Protein AF-A0A847VKP9-F1 (afdb_monomer)

Foldseek 3Di:
DDDD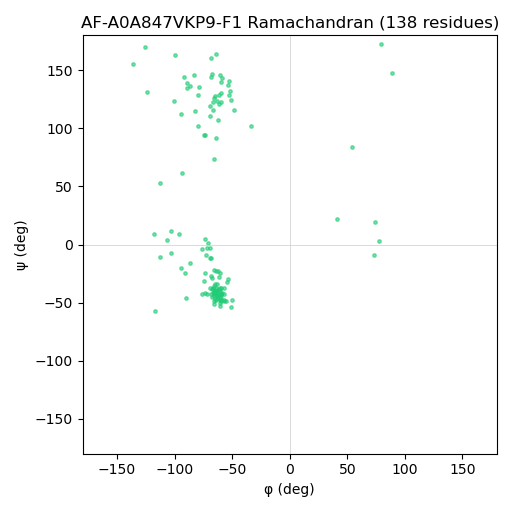DPPPDPDPPPPDDFDDADDDDDPPDDPQLRVLLNVVSVPDDPPLHGPVLNVLSSQLSVLVSLLVVLVVVCVVQPQWDADPVPRDIDGDPSVVSNVVSVVSNVVSCVVSQVDPVSVVVPPPDDPPDDPPPPPPPPPD

Mean predicted aligned error: 13.53 Å

Radius of gyration: 23.36 Å; Cα contacts (8 Å, |Δi|>4): 107; chains: 1; bounding box: 54×38×82 Å

pLDDT: mean 76.23, std 21.64, range [35.78, 98.5]

Secondary structure (DSSP, 8-state):
-PPP-TT-PPP-TTSPPPPSB--PPPTTS-HHHHHHHHHHHHHSPTTSSBGGGHHHHHHHHHHHHHHHHHHHHHHHH-SEEE-TTT--EEE-THHHHHHHHHHHHHHHHHHTT-SHHHHTT------------TTTTS--

Solvent-accessible surface area (backbone atoms only — not comparable to full-atom values): 8672 Å² total; per-residue (Å²): 140,82,87,72,80,89,73,84,66,80,79,71,84,81,63,82,75,73,74,58,73,55,80,82,70,67,84,89,52,51,72,71,35,43,50,45,42,53,51,53,57,72,71,46,61,89,85,60,56,30,48,82,45,48,68,44,51,51,54,25,26,52,21,49,46,53,22,51,56,25,48,55,48,35,71,74,57,38,73,57,36,63,38,91,88,78,61,48,83,35,73,32,72,42,55,59,49,31,57,51,21,51,53,48,31,54,50,32,38,50,73,66,36,76,38,78,78,42,42,76,75,60,71,73,77,77,84,73,75,77,88,73,68,93,67,80,83,75,86,124

Nearest PDB structures (foldseek):
  7nna-assembly1_A  TM=3.598E-01  e=7.320E+00  Klebsiella pneumoniae

Structure (mmCIF, N/CA/C/O backbone):
data_AF-A0A847VKP9-F1
#
_entry.id   AF-A0A847VKP9-F1
#
loop_
_atom_site.group_PDB
_atom_site.id
_atom_site.type_symbol
_atom_site.label_atom_id
_atom_site.label_alt_id
_atom_site.label_comp_id
_atom_site.label_asym_id
_atom_site.label_entity_id
_atom_site.label_seq_id
_atom_site.pdbx_PDB_ins_code
_atom_site.Cartn_x
_atom_site.Cartn_y
_atom_site.Cartn_z
_atom_site.occupancy
_atom_site.B_iso_or_equiv
_atom_site.auth_seq_id
_atom_site.auth_comp_id
_atom_site.auth_asym_id
_atom_site.auth_atom_id
_atom_site.pdbx_PDB_model_num
ATOM 1 N N . MET A 1 1 ? 2.229 20.593 -34.804 1.00 39.97 1 MET A N 1
ATOM 2 C CA . MET A 1 1 ? 3.095 21.629 -34.197 1.00 39.97 1 MET A CA 1
ATOM 3 C C . MET A 1 1 ? 3.215 21.340 -32.700 1.00 39.97 1 MET A C 1
ATOM 5 O O . MET A 1 1 ? 2.309 21.693 -31.959 1.00 39.97 1 MET A O 1
ATOM 9 N N . LEU A 1 2 ? 4.256 20.621 -32.256 1.00 41.62 2 LEU A N 1
ATOM 10 C CA . LEU A 1 2 ? 4.492 20.336 -30.830 1.00 41.62 2 LEU A CA 1
ATOM 11 C C . LEU A 1 2 ? 5.564 21.285 -30.284 1.00 41.62 2 LEU A C 1
ATOM 13 O O . LEU A 1 2 ? 6.664 21.364 -30.826 1.00 41.62 2 LEU A O 1
ATOM 17 N N . ARG A 1 3 ? 5.213 22.023 -29.226 1.00 43.41 3 ARG A N 1
ATOM 18 C CA . ARG A 1 3 ? 6.102 22.943 -28.507 1.00 43.41 3 ARG A CA 1
ATOM 19 C C . ARG A 1 3 ? 7.231 22.165 -27.830 1.00 43.41 3 ARG A C 1
ATOM 21 O O . ARG A 1 3 ? 6.984 21.204 -27.107 1.00 43.41 3 ARG A O 1
ATOM 28 N N . GLY A 1 4 ? 8.453 22.613 -28.101 1.00 39.31 4 GLY A N 1
ATOM 29 C CA . GLY A 1 4 ? 9.696 22.024 -27.630 1.00 39.31 4 GLY A CA 1
ATOM 30 C C . GLY A 1 4 ? 9.939 22.149 -26.126 1.00 39.31 4 GLY A C 1
ATOM 31 O O . GLY A 1 4 ? 9.371 22.992 -25.434 1.00 39.31 4 GLY A O 1
ATOM 32 N N . ASN A 1 5 ? 10.836 21.269 -25.684 1.00 46.03 5 ASN A N 1
ATOM 33 C CA . ASN A 1 5 ? 11.480 21.152 -24.379 1.00 46.03 5 ASN A CA 1
ATOM 34 C C . ASN A 1 5 ? 11.740 22.514 -23.685 1.00 46.03 5 ASN A C 1
ATOM 36 O O . ASN A 1 5 ? 12.724 23.185 -24.011 1.00 46.03 5 ASN A O 1
ATOM 40 N N . PRO A 1 6 ? 10.916 22.911 -22.694 1.00 52.47 6 PRO A N 1
ATOM 41 C CA . PRO A 1 6 ? 11.064 24.187 -21.988 1.00 52.47 6 PRO A CA 1
ATOM 42 C C . PRO A 1 6 ? 12.310 24.269 -21.090 1.00 52.47 6 PRO A C 1
ATOM 44 O O . PRO A 1 6 ? 12.637 25.345 -20.600 1.00 52.47 6 PRO A O 1
ATOM 47 N N . GLY A 1 7 ? 12.997 23.148 -20.834 1.00 60.50 7 GLY A N 1
ATOM 48 C CA . GLY A 1 7 ? 14.009 23.062 -19.782 1.00 60.50 7 GLY A CA 1
ATOM 49 C C . GLY A 1 7 ? 15.457 23.310 -20.205 1.00 60.50 7 GLY A C 1
ATOM 50 O O . GLY A 1 7 ? 16.268 23.570 -19.323 1.00 60.50 7 GLY A O 1
ATOM 51 N N . LYS A 1 8 ? 15.811 23.195 -21.499 1.00 51.97 8 LYS A N 1
ATOM 52 C CA . LYS A 1 8 ? 17.195 23.306 -22.037 1.00 51.97 8 LYS A CA 1
ATOM 53 C C . LYS A 1 8 ? 18.307 22.630 -21.195 1.00 51.97 8 LYS A C 1
ATOM 55 O O . LYS A 1 8 ? 19.476 22.980 -21.329 1.00 51.97 8 LYS A O 1
ATOM 60 N N . ARG A 1 9 ? 17.989 21.654 -20.339 1.00 54.72 9 ARG A N 1
ATOM 61 C CA . ARG A 1 9 ? 19.000 20.861 -19.632 1.00 54.72 9 ARG A CA 1
ATOM 62 C C . ARG A 1 9 ? 19.520 19.798 -20.601 1.00 54.72 9 ARG A C 1
ATOM 64 O O . ARG A 1 9 ? 18.685 19.118 -21.205 1.00 54.72 9 ARG A O 1
ATOM 71 N N . PRO A 1 10 ? 20.846 19.664 -20.780 1.00 50.47 10 PRO A N 1
ATOM 72 C CA . PRO A 1 10 ? 21.417 18.559 -21.537 1.00 50.47 10 PRO A CA 1
ATOM 73 C C . PRO A 1 10 ? 20.884 17.238 -20.978 1.00 50.47 10 PRO A C 1
ATOM 75 O O . PRO A 1 10 ? 20.916 17.026 -19.765 1.00 50.47 10 PRO A O 1
ATOM 78 N N . ILE A 1 11 ? 20.352 16.379 -21.848 1.00 54.00 11 ILE A N 1
ATOM 79 C CA . ILE A 1 11 ? 19.989 15.011 -21.470 1.00 54.00 11 ILE A CA 1
ATOM 80 C C . ILE A 1 11 ? 21.299 14.292 -21.146 1.00 54.00 11 ILE A C 1
ATOM 82 O O . ILE A 1 11 ? 22.220 14.275 -21.964 1.00 54.00 11 ILE A O 1
ATOM 86 N N . ASN A 1 12 ? 21.412 13.763 -19.928 1.00 46.56 12 ASN A N 1
ATOM 87 C CA . ASN A 1 12 ? 22.602 13.049 -19.495 1.00 46.56 12 ASN A CA 1
ATOM 88 C C . ASN A 1 12 ? 22.638 11.661 -20.151 1.00 46.56 12 ASN A C 1
ATOM 90 O O . ASN A 1 12 ? 2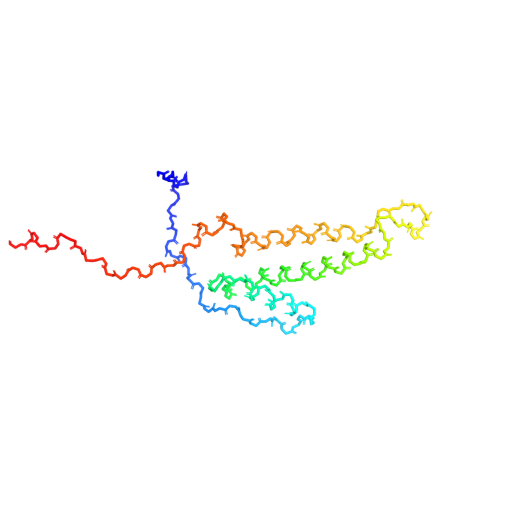2.061 10.706 -19.645 1.00 46.56 12 ASN A O 1
ATOM 94 N N . ASN A 1 13 ? 23.333 11.551 -21.282 1.00 48.84 13 ASN A N 1
ATOM 95 C CA . ASN A 1 13 ? 23.494 10.290 -22.013 1.00 48.84 13 ASN A CA 1
ATOM 96 C C . ASN A 1 13 ? 24.436 9.288 -21.314 1.00 48.84 13 ASN A C 1
ATOM 98 O O . ASN A 1 13 ? 24.615 8.181 -21.817 1.00 48.84 13 ASN A O 1
ATOM 102 N N . ALA A 1 14 ? 25.047 9.666 -20.184 1.00 44.19 14 ALA A N 1
ATOM 103 C CA . ALA A 1 14 ? 25.938 8.815 -19.397 1.00 44.19 14 ALA A CA 1
ATOM 104 C C . ALA A 1 14 ? 25.229 8.112 -18.225 1.00 44.19 14 ALA A C 1
ATOM 106 O O . ALA A 1 14 ? 25.897 7.516 -17.380 1.00 44.19 14 ALA A O 1
ATOM 107 N N . GLU A 1 15 ? 23.896 8.182 -18.135 1.00 46.44 15 GLU A N 1
ATOM 108 C CA . GLU A 1 15 ? 23.178 7.414 -17.119 1.00 46.44 15 GLU A CA 1
ATO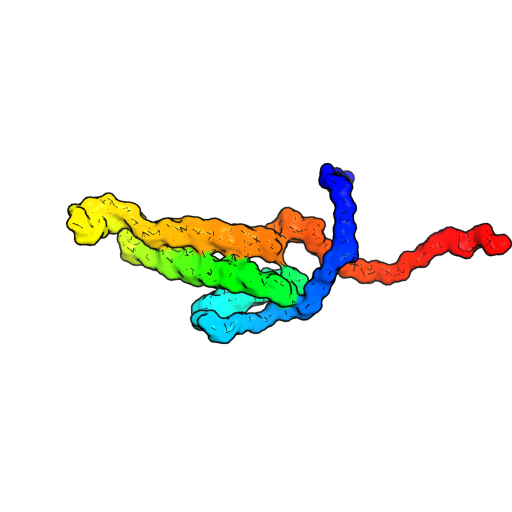M 109 C C . GLU A 1 15 ? 23.315 5.904 -17.391 1.00 46.44 15 GLU A C 1
ATOM 111 O O . GLU A 1 15 ? 23.028 5.447 -18.505 1.00 46.44 15 GLU A O 1
ATOM 116 N N . PRO A 1 16 ? 23.770 5.110 -16.401 1.00 48.03 16 PRO A N 1
ATOM 117 C CA . PRO A 1 16 ? 23.885 3.669 -16.553 1.00 48.03 16 PRO A CA 1
ATOM 118 C C . PRO A 1 16 ? 22.500 3.074 -16.812 1.00 48.03 16 PRO A C 1
ATOM 120 O O . PRO A 1 16 ? 21.582 3.222 -16.005 1.00 48.03 16 PRO A O 1
ATOM 123 N N . LYS A 1 17 ? 22.351 2.399 -17.956 1.00 53.81 17 LYS A N 1
ATOM 124 C CA . LYS A 1 17 ? 21.116 1.705 -18.329 1.00 53.81 17 LYS A CA 1
ATOM 125 C C . LYS A 1 17 ? 20.937 0.503 -17.397 1.00 53.81 17 LYS A C 1
ATOM 127 O O . LYS A 1 17 ? 21.799 -0.372 -17.404 1.00 53.81 17 LYS A O 1
ATOM 132 N N . PRO A 1 18 ? 19.855 0.427 -16.606 1.00 55.41 18 PRO A N 1
ATOM 133 C CA . PRO A 1 18 ? 19.638 -0.716 -15.731 1.00 55.41 18 PRO A CA 1
ATOM 134 C C . PRO A 1 18 ? 19.468 -2.000 -16.556 1.00 55.41 18 PRO A C 1
ATOM 136 O O . PRO A 1 18 ? 18.587 -2.078 -17.416 1.00 55.41 18 PRO A O 1
ATOM 139 N N . GLU A 1 19 ? 20.296 -3.009 -16.292 1.00 49.78 19 GLU A N 1
ATOM 140 C CA . GLU A 1 19 ? 20.197 -4.322 -16.934 1.00 49.78 19 GLU A CA 1
ATOM 141 C C . GLU A 1 19 ? 19.219 -5.242 -16.182 1.00 49.78 19 GLU A C 1
ATOM 143 O O . GLU A 1 19 ? 19.245 -5.345 -14.951 1.00 49.78 19 GLU A O 1
ATOM 148 N N . GLY A 1 20 ? 18.378 -5.951 -16.939 1.00 57.56 20 GLY A N 1
ATOM 149 C CA . GLY A 1 20 ? 17.458 -6.975 -16.439 1.00 57.56 20 GLY A CA 1
ATOM 150 C C . GLY A 1 20 ? 16.083 -6.460 -16.002 1.00 57.56 20 GLY A C 1
ATOM 151 O O . GLY A 1 20 ? 15.932 -5.347 -15.487 1.00 57.56 20 GLY A O 1
ATOM 152 N N . ASP A 1 21 ? 15.076 -7.307 -16.199 1.00 63.97 21 ASP A N 1
ATOM 153 C CA . ASP A 1 21 ? 13.710 -7.055 -15.747 1.00 63.97 21 ASP A CA 1
ATOM 154 C C . ASP A 1 21 ? 13.553 -7.450 -14.274 1.00 63.97 21 ASP A C 1
ATOM 156 O O . ASP A 1 21 ? 14.204 -8.372 -13.769 1.00 63.97 21 ASP A O 1
ATOM 160 N N . LEU A 1 22 ? 12.714 -6.705 -13.557 1.00 70.00 22 LEU A N 1
ATOM 161 C CA . LEU A 1 22 ? 12.343 -7.034 -12.188 1.00 70.00 22 LEU A CA 1
ATOM 162 C C . LEU A 1 22 ? 11.225 -8.078 -12.223 1.00 70.00 22 LEU A C 1
ATOM 164 O O . LEU A 1 22 ? 10.137 -7.779 -12.703 1.00 70.00 22 LEU A O 1
ATOM 168 N N . LEU A 1 23 ? 11.492 -9.287 -11.729 1.00 71.44 23 LEU A N 1
ATOM 169 C CA . LEU A 1 23 ? 10.539 -10.398 -11.817 1.00 71.44 23 LEU A CA 1
ATOM 170 C C . LEU A 1 23 ? 10.097 -10.869 -10.426 1.00 71.44 23 LEU A C 1
ATOM 172 O O . LEU A 1 23 ? 8.915 -10.782 -10.093 1.00 71.44 23 LEU A O 1
ATOM 176 N N . ASP A 1 24 ? 11.041 -11.267 -9.573 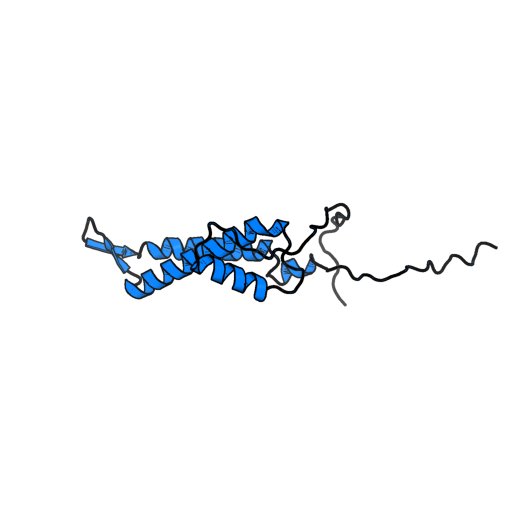1.00 83.38 24 ASP A N 1
ATOM 177 C CA . ASP A 1 24 ? 10.696 -11.948 -8.322 1.00 83.38 24 ASP A CA 1
ATOM 178 C C . ASP A 1 24 ? 10.453 -11.000 -7.141 1.00 83.38 24 ASP A C 1
ATOM 180 O O . ASP A 1 24 ? 11.233 -10.079 -6.860 1.00 83.38 24 ASP A O 1
ATOM 184 N N . ALA A 1 25 ? 9.372 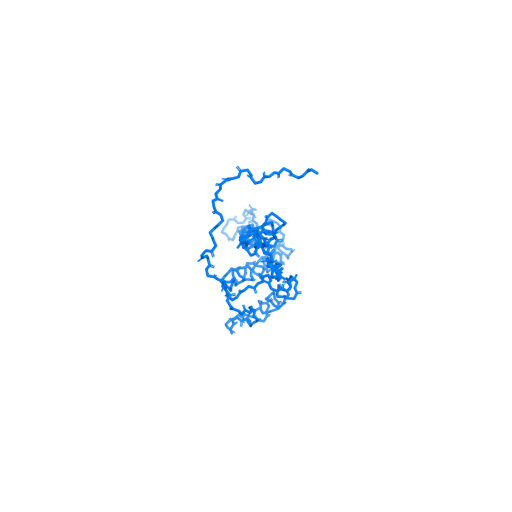-11.275 -6.409 1.00 90.06 25 ALA A N 1
ATOM 185 C CA . ALA A 1 25 ? 9.077 -10.623 -5.142 1.00 90.06 25 ALA A CA 1
ATOM 186 C C . ALA A 1 25 ? 10.101 -11.033 -4.062 1.00 90.06 25 ALA A C 1
ATOM 188 O O . ALA A 1 25 ? 10.558 -12.177 -4.044 1.00 90.06 25 ALA A O 1
ATOM 189 N N . PRO A 1 26 ? 10.447 -10.140 -3.116 1.00 92.00 26 PRO A N 1
ATOM 190 C CA . PRO A 1 26 ? 11.234 -10.514 -1.943 1.00 92.00 26 PRO A CA 1
ATOM 191 C C . PRO A 1 26 ? 10.625 -11.691 -1.161 1.00 92.00 26 PRO A C 1
ATOM 193 O O . PRO A 1 26 ? 9.426 -11.703 -0.883 1.00 92.00 26 PRO A O 1
ATOM 196 N N . GLU A 1 27 ? 11.462 -12.636 -0.722 1.00 91.00 27 GLU A N 1
ATOM 197 C CA . GLU A 1 27 ? 11.019 -13.846 -0.003 1.00 91.00 27 GLU A CA 1
ATOM 198 C C . GLU A 1 27 ? 10.220 -13.542 1.270 1.00 91.00 27 GLU A C 1
ATOM 200 O O . GLU A 1 27 ? 9.231 -14.220 1.558 1.00 91.00 27 GLU A O 1
ATOM 205 N N . TRP A 1 28 ? 10.622 -12.490 1.989 1.00 92.69 28 TRP A N 1
ATOM 206 C CA . TRP A 1 28 ? 10.037 -12.056 3.259 1.00 92.69 28 TRP A CA 1
ATOM 207 C C . TRP A 1 28 ? 8.651 -11.410 3.134 1.00 92.69 28 TRP A C 1
ATOM 209 O O . TRP A 1 28 ? 8.021 -11.144 4.156 1.00 92.69 28 TRP A O 1
ATOM 219 N N . MET A 1 29 ? 8.173 -11.125 1.918 1.00 95.94 29 MET A N 1
ATOM 220 C CA . MET A 1 29 ? 6.831 -10.576 1.726 1.00 95.94 29 MET A CA 1
ATOM 221 C C . MET A 1 29 ? 5.753 -11.604 2.078 1.00 95.94 29 MET A C 1
ATOM 223 O O . MET A 1 29 ? 5.892 -12.797 1.786 1.00 95.94 29 MET A O 1
ATOM 227 N N . SER A 1 30 ? 4.652 -11.122 2.658 1.00 96.75 30 SER A N 1
ATOM 228 C CA . SER A 1 30 ? 3.454 -11.936 2.877 1.00 96.75 30 SER A CA 1
ATOM 229 C C . SER A 1 30 ? 2.828 -12.372 1.548 1.00 96.75 30 SER A C 1
ATOM 231 O O . SER A 1 30 ? 3.084 -11.780 0.497 1.00 96.75 30 SER A O 1
ATOM 233 N N . ASP A 1 31 ? 1.942 -13.366 1.584 1.00 96.31 31 ASP A N 1
ATOM 234 C CA . ASP A 1 31 ? 1.228 -13.819 0.383 1.00 96.31 31 ASP A CA 1
ATOM 235 C C . ASP A 1 31 ? 0.369 -12.705 -0.235 1.00 96.31 31 ASP A C 1
ATOM 237 O O . ASP A 1 31 ? 0.326 -12.548 -1.456 1.00 96.31 31 ASP A O 1
ATOM 241 N N . SER A 1 32 ? -0.251 -11.863 0.600 1.00 95.88 32 SER A N 1
ATOM 242 C CA . SER A 1 32 ? -1.042 -10.714 0.145 1.00 95.88 32 SER A CA 1
ATOM 243 C C . SER A 1 32 ? -0.186 -9.651 -0.553 1.00 95.88 32 SER A C 1
ATOM 245 O O . SER A 1 32 ? -0.625 -9.043 -1.531 1.00 95.88 32 SER A O 1
ATOM 247 N N . GLN A 1 33 ? 1.051 -9.454 -0.092 1.00 97.25 33 GLN A N 1
ATOM 248 C CA . GLN A 1 33 ? 2.023 -8.553 -0.709 1.00 97.25 33 GLN A CA 1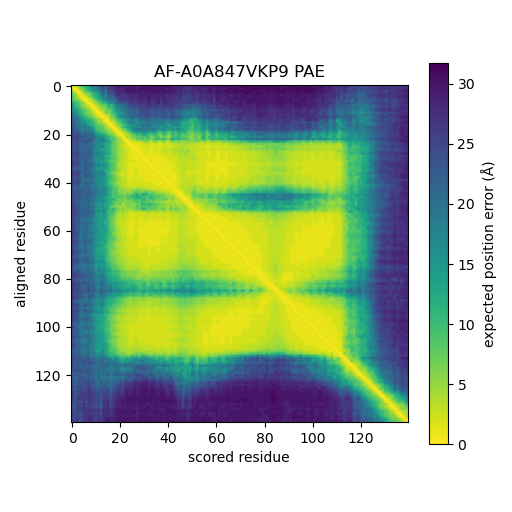
ATOM 249 C C . GLN A 1 33 ? 2.583 -9.148 -2.002 1.00 97.25 33 GLN A C 1
ATOM 251 O O . GLN A 1 33 ? 2.674 -8.448 -3.006 1.00 97.25 33 GLN A O 1
ATOM 256 N N . LYS A 1 34 ? 2.887 -10.450 -2.029 1.00 95.38 34 LYS A N 1
ATOM 257 C CA . LYS A 1 34 ? 3.317 -11.160 -3.246 1.00 95.38 34 LYS A CA 1
ATOM 258 C C . LYS A 1 34 ? 2.252 -11.098 -4.343 1.00 95.38 34 LYS A C 1
ATOM 260 O O . LYS A 1 34 ? 2.596 -10.900 -5.506 1.00 95.38 34 LYS A O 1
ATOM 265 N N . ALA A 1 35 ? 0.970 -11.177 -3.986 1.00 94.50 35 ALA A N 1
ATOM 266 C CA . ALA A 1 35 ? -0.127 -10.963 -4.929 1.00 94.50 35 ALA A CA 1
ATOM 267 C C . ALA A 1 35 ? -0.138 -9.528 -5.491 1.00 94.50 35 ALA A C 1
ATOM 269 O O . ALA A 1 35 ? -0.249 -9.345 -6.704 1.00 94.50 35 ALA A O 1
ATOM 270 N N . GLY A 1 36 ? 0.045 -8.513 -4.636 1.00 94.00 36 GLY A N 1
ATOM 271 C CA . GLY A 1 36 ? 0.164 -7.113 -5.064 1.00 94.00 36 GLY A CA 1
ATOM 272 C C . GLY A 1 36 ? 1.381 -6.860 -5.962 1.00 94.00 36 GLY A C 1
ATOM 273 O O . GLY A 1 36 ? 1.285 -6.143 -6.958 1.00 94.00 36 GLY A O 1
ATOM 274 N N . TRP A 1 37 ? 2.508 -7.508 -5.662 1.00 94.19 37 TRP A N 1
ATOM 275 C CA . TRP A 1 37 ? 3.705 -7.497 -6.498 1.00 94.19 37 TRP A CA 1
ATOM 276 C C . TRP A 1 37 ? 3.430 -8.080 -7.882 1.00 94.19 37 TRP A C 1
ATOM 278 O O . TRP A 1 37 ? 3.681 -7.420 -8.888 1.00 94.19 37 TRP A O 1
ATOM 288 N N . ALA A 1 38 ? 2.869 -9.290 -7.940 1.00 91.75 38 ALA A N 1
ATOM 289 C CA . ALA A 1 38 ? 2.545 -9.960 -9.195 1.00 91.75 38 ALA A CA 1
ATOM 290 C C . ALA A 1 38 ? 1.573 -9.129 -10.046 1.00 91.75 38 ALA A C 1
ATOM 292 O O . ALA A 1 38 ? 1.778 -8.988 -11.251 1.00 91.75 38 ALA A O 1
ATOM 293 N N . TYR A 1 39 ? 0.565 -8.517 -9.418 1.00 91.00 39 TYR A N 1
ATOM 294 C CA . TYR A 1 39 ? -0.354 -7.601 -10.090 1.00 91.00 39 TYR A CA 1
ATOM 295 C C . TYR A 1 39 ? 0.372 -6.397 -10.703 1.00 91.00 39 TYR A C 1
ATOM 297 O O . TYR A 1 39 ? 0.125 -6.054 -11.860 1.00 91.00 39 TYR A O 1
ATOM 305 N N . ALA A 1 40 ? 1.283 -5.766 -9.958 1.00 88.94 40 ALA A N 1
ATOM 306 C CA . ALA A 1 40 ? 2.036 -4.613 -10.440 1.00 88.94 40 ALA A CA 1
ATOM 307 C C . ALA A 1 40 ? 2.976 -4.974 -11.602 1.00 88.94 40 ALA A C 1
ATOM 309 O O . ALA A 1 40 ? 3.010 -4.244 -12.592 1.00 88.94 40 ALA A O 1
ATOM 310 N N . ILE A 1 41 ? 3.676 -6.113 -11.520 1.00 87.38 41 ILE A N 1
ATOM 311 C CA . ILE A 1 41 ? 4.507 -6.634 -12.617 1.00 87.38 41 ILE A CA 1
ATOM 312 C C . ILE A 1 41 ? 3.657 -6.908 -13.863 1.00 87.38 41 ILE A C 1
ATOM 314 O O . ILE A 1 41 ? 4.006 -6.454 -14.948 1.00 87.38 41 ILE A O 1
ATOM 318 N N . ALA A 1 42 ? 2.520 -7.593 -13.713 1.00 86.38 42 ALA A N 1
ATOM 319 C CA . ALA A 1 42 ? 1.642 -7.939 -14.831 1.00 86.38 42 ALA A CA 1
ATOM 320 C C . ALA A 1 42 ? 0.952 -6.719 -15.469 1.00 86.38 42 ALA A C 1
ATOM 322 O O . ALA A 1 42 ? 0.632 -6.737 -16.656 1.00 86.38 42 ALA A O 1
ATOM 323 N N . SER A 1 43 ? 0.715 -5.662 -14.688 1.00 84.31 43 SER A N 1
ATOM 324 C CA . SER A 1 43 ? 0.048 -4.436 -15.151 1.00 84.31 43 SER A CA 1
ATOM 325 C C . SER A 1 43 ? 1.011 -3.420 -15.770 1.00 84.31 43 SER A C 1
ATOM 327 O O . SER A 1 43 ? 0.575 -2.479 -16.439 1.00 84.31 43 SER A O 1
ATOM 329 N N . ALA A 1 44 ? 2.317 -3.568 -15.539 1.00 80.31 44 ALA A N 1
ATOM 330 C CA . ALA A 1 44 ? 3.321 -2.683 -16.100 1.00 80.31 44 ALA A CA 1
ATOM 331 C C . ALA A 1 44 ? 3.597 -3.037 -17.576 1.00 80.31 44 ALA A C 1
ATOM 333 O O . ALA A 1 44 ? 3.781 -4.207 -17.911 1.00 80.31 44 ALA A O 1
ATOM 334 N N . PRO A 1 45 ? 3.679 -2.045 -18.482 1.00 74.19 45 PRO A N 1
ATOM 335 C CA . PRO A 1 45 ? 4.204 -2.262 -19.825 1.00 74.19 45 PRO A CA 1
ATOM 336 C C . PRO A 1 45 ? 5.588 -2.924 -19.785 1.00 74.19 45 PRO A C 1
ATOM 338 O O . PRO A 1 45 ? 6.427 -2.566 -18.954 1.00 74.19 45 PRO A O 1
ATOM 341 N N . GLY A 1 46 ? 5.840 -3.856 -20.707 1.00 71.12 46 GLY A N 1
ATOM 342 C CA . GLY A 1 46 ? 7.121 -4.559 -20.799 1.00 71.12 46 GLY A CA 1
ATOM 343 C C . GLY A 1 46 ? 8.309 -3.593 -20.849 1.00 71.12 46 GLY A C 1
ATOM 344 O O . GLY A 1 46 ? 8.295 -2.608 -21.588 1.00 71.12 46 GLY A O 1
ATOM 345 N N . GLY A 1 47 ? 9.327 -3.861 -20.030 1.00 64.81 47 GLY A N 1
ATOM 346 C CA . GLY A 1 47 ? 10.532 -3.039 -19.930 1.00 64.81 47 GLY A CA 1
ATOM 347 C C . GLY A 1 47 ? 10.391 -1.738 -19.129 1.00 64.81 47 GLY A C 1
ATOM 348 O O . GLY A 1 47 ? 11.378 -1.008 -19.054 1.00 64.81 47 GLY A O 1
ATOM 349 N N . LEU A 1 48 ? 9.228 -1.447 -18.526 1.00 71.38 48 LEU A N 1
ATOM 350 C CA . LEU A 1 48 ? 9.049 -0.272 -17.663 1.00 71.38 48 LEU A CA 1
ATOM 351 C C . LEU A 1 48 ? 9.681 -0.456 -16.279 1.00 71.38 48 LEU A C 1
ATOM 353 O O . LEU A 1 48 ? 10.306 0.470 -15.780 1.00 71.38 48 LEU A O 1
ATOM 357 N N . LEU A 1 49 ? 9.522 -1.636 -15.674 1.00 74.75 49 LEU A N 1
ATOM 358 C CA . LEU A 1 49 ? 10.076 -1.943 -14.356 1.00 74.75 49 LEU A CA 1
ATOM 359 C C . LEU A 1 49 ? 11.432 -2.629 -14.504 1.00 74.75 49 LEU A C 1
ATOM 361 O O . LEU A 1 49 ? 11.531 -3.766 -14.971 1.00 74.75 49 LEU A O 1
ATOM 365 N N . LYS A 1 50 ? 12.488 -1.931 -14.095 1.00 72.81 50 LYS A N 1
ATOM 366 C CA . LYS A 1 50 ? 13.856 -2.444 -14.081 1.00 72.81 50 LYS A CA 1
ATOM 367 C C . LYS A 1 50 ? 14.251 -2.910 -12.691 1.00 72.81 50 LYS A C 1
ATOM 369 O O . LYS A 1 50 ? 13.652 -2.529 -11.689 1.00 72.81 50 LYS A O 1
ATOM 374 N N . ARG A 1 51 ? 15.316 -3.714 -12.600 1.00 70.75 51 ARG A N 1
ATOM 375 C CA . ARG A 1 51 ? 15.835 -4.202 -11.305 1.00 70.75 51 ARG A CA 1
ATOM 376 C C . ARG A 1 51 ? 16.116 -3.079 -10.300 1.00 70.75 51 ARG A C 1
ATOM 378 O O . ARG A 1 51 ? 15.982 -3.305 -9.099 1.00 70.75 51 ARG A O 1
ATOM 385 N N . LEU A 1 52 ? 16.469 -1.883 -10.776 1.00 71.81 52 LEU A N 1
ATOM 386 C CA . LEU A 1 52 ? 16.712 -0.713 -9.929 1.00 71.81 52 LEU A CA 1
ATOM 387 C C . LEU A 1 52 ? 15.432 -0.187 -9.251 1.00 71.81 52 LEU A C 1
ATOM 389 O O . LEU A 1 52 ? 15.507 0.326 -8.137 1.00 71.81 52 LEU A O 1
ATOM 393 N N . ASP A 1 53 ? 14.260 -0.407 -9.851 1.00 82.38 53 ASP A N 1
ATOM 394 C CA . ASP A 1 53 ? 12.964 0.028 -9.310 1.00 82.38 53 ASP A CA 1
ATOM 395 C C . ASP A 1 53 ? 12.475 -0.855 -8.156 1.00 82.38 53 ASP A C 1
ATOM 397 O O . ASP A 1 53 ? 11.451 -0.566 -7.535 1.00 82.38 53 ASP A O 1
ATOM 401 N N . ARG A 1 54 ? 13.211 -1.927 -7.824 1.00 87.81 54 ARG A N 1
ATOM 402 C CA . ARG A 1 54 ? 12.832 -2.900 -6.792 1.00 87.81 54 ARG A CA 1
ATOM 403 C C . ARG A 1 54 ? 12.440 -2.237 -5.478 1.00 87.81 54 ARG A C 1
ATOM 405 O O . ARG A 1 54 ? 11.427 -2.608 -4.899 1.00 87.81 54 ARG A O 1
ATOM 412 N N . SER A 1 55 ? 13.234 -1.291 -4.982 1.00 89.19 55 SER A N 1
ATOM 413 C CA . SER A 1 55 ? 12.963 -0.621 -3.702 1.00 89.19 55 SER A CA 1
ATOM 414 C C . SER A 1 55 ? 11.667 0.191 -3.739 1.00 89.19 55 SER A C 1
ATOM 416 O O . SER A 1 55 ? 10.912 0.192 -2.766 1.00 89.19 55 SER A O 1
ATOM 418 N N . VAL A 1 56 ? 11.382 0.830 -4.873 1.00 91.31 56 VAL A N 1
ATOM 419 C CA . VAL A 1 56 ? 10.176 1.634 -5.078 1.00 91.31 56 VAL A CA 1
ATOM 420 C C . VAL A 1 56 ? 8.949 0.734 -5.196 1.00 91.31 56 VAL A C 1
ATOM 422 O O . VAL A 1 56 ? 7.939 1.001 -4.543 1.00 91.31 56 VAL A O 1
ATOM 425 N N . LEU A 1 57 ? 9.050 -0.377 -5.937 1.00 92.25 57 LEU A N 1
ATOM 426 C CA . LEU A 1 57 ? 7.971 -1.358 -6.033 1.00 92.25 57 LEU A CA 1
ATOM 427 C C . LEU A 1 57 ? 7.685 -2.016 -4.679 1.00 92.25 57 LEU A C 1
ATOM 429 O O . LEU A 1 57 ? 6.524 -2.156 -4.304 1.00 92.25 57 LEU A O 1
ATOM 433 N N . VAL A 1 58 ? 8.723 -2.344 -3.899 1.00 95.12 58 VAL A N 1
ATOM 434 C CA . VAL A 1 58 ? 8.559 -2.835 -2.522 1.00 95.12 58 VAL A CA 1
ATOM 435 C C . VAL A 1 58 ? 7.749 -1.844 -1.684 1.00 95.12 58 VAL A C 1
ATOM 437 O O . VAL A 1 58 ? 6.793 -2.244 -1.018 1.00 95.12 58 VAL A O 1
ATOM 440 N N . ALA A 1 59 ? 8.106 -0.558 -1.722 1.00 96.00 59 ALA A N 1
ATOM 441 C CA . ALA A 1 59 ? 7.412 0.466 -0.949 1.00 96.00 59 ALA A CA 1
ATOM 442 C C . ALA A 1 59 ? 5.948 0.618 -1.389 1.00 96.00 59 ALA A C 1
ATOM 444 O O . ALA A 1 59 ? 5.062 0.752 -0.546 1.00 96.00 59 ALA A O 1
ATOM 445 N N . TRP A 1 60 ? 5.694 0.560 -2.699 1.00 95.56 60 TRP A N 1
ATOM 446 C CA . TRP A 1 60 ? 4.346 0.630 -3.253 1.00 95.56 60 TRP A CA 1
ATOM 447 C C . TRP A 1 60 ? 3.483 -0.560 -2.818 1.00 95.56 60 TRP A C 1
ATOM 449 O O . TRP A 1 60 ? 2.372 -0.352 -2.341 1.00 95.56 60 TRP A O 1
ATOM 459 N N . VAL A 1 61 ? 4.004 -1.787 -2.920 1.00 96.88 61 VAL A N 1
ATOM 460 C CA . VAL A 1 61 ? 3.280 -3.020 -2.562 1.00 96.88 61 VAL A CA 1
ATOM 461 C C . VAL A 1 61 ? 2.935 -3.058 -1.074 1.00 96.88 61 VAL A C 1
ATOM 463 O O . VAL A 1 61 ? 1.805 -3.376 -0.714 1.00 96.88 61 VAL A O 1
ATOM 466 N N . ILE A 1 62 ? 3.879 -2.697 -0.198 1.00 97.94 62 ILE A N 1
ATOM 467 C CA . ILE A 1 62 ? 3.611 -2.630 1.247 1.00 97.94 62 ILE A CA 1
ATOM 468 C C . ILE A 1 62 ? 2.543 -1.574 1.544 1.00 97.94 62 ILE A C 1
ATOM 470 O O . ILE A 1 62 ? 1.638 -1.820 2.341 1.00 97.94 62 ILE A O 1
ATOM 474 N N . ALA A 1 63 ? 2.629 -0.407 0.901 1.00 97.94 63 ALA A N 1
ATOM 475 C CA . ALA A 1 63 ? 1.652 0.654 1.096 1.00 97.94 63 ALA A CA 1
ATOM 476 C C . ALA A 1 63 ? 0.253 0.243 0.608 1.00 97.94 63 ALA A C 1
ATOM 478 O O . ALA A 1 63 ? -0.717 0.495 1.317 1.00 97.94 63 ALA A O 1
ATOM 479 N N . GLU A 1 64 ? 0.141 -0.427 -0.543 1.00 97.69 64 GLU A N 1
ATOM 480 C CA . GLU A 1 64 ? -1.129 -0.965 -1.056 1.00 97.69 64 GLU A CA 1
ATOM 481 C C . GLU A 1 64 ? -1.747 -1.973 -0.085 1.00 97.69 64 GLU A C 1
ATOM 483 O O . GLU A 1 64 ? -2.912 -1.828 0.291 1.00 97.69 64 GLU A O 1
ATOM 488 N N . ASP A 1 65 ? -0.960 -2.939 0.392 1.00 98.31 65 ASP A N 1
ATOM 489 C CA . ASP A 1 65 ? -1.437 -3.973 1.309 1.00 98.31 65 ASP A CA 1
ATOM 490 C C . ASP A 1 65 ? -1.917 -3.371 2.641 1.00 98.31 65 ASP A C 1
ATOM 492 O O . ASP A 1 65 ? -3.021 -3.671 3.105 1.00 98.31 65 ASP A O 1
ATOM 496 N N . MET A 1 66 ? -1.142 -2.449 3.225 1.00 98.25 66 MET A N 1
ATOM 497 C CA . MET A 1 66 ? -1.533 -1.733 4.444 1.00 98.25 66 MET A CA 1
ATOM 498 C C . MET A 1 66 ? -2.760 -0.842 4.231 1.00 98.25 66 MET A C 1
ATOM 500 O O . MET A 1 66 ? -3.626 -0.766 5.106 1.00 98.25 66 MET A O 1
ATOM 504 N N . HIS A 1 67 ? -2.844 -0.159 3.086 1.00 98.50 67 HIS A N 1
ATOM 505 C CA . HIS A 1 67 ? -3.996 0.661 2.729 1.00 98.50 67 HIS A CA 1
ATOM 506 C C . HIS A 1 67 ? -5.258 -0.199 2.664 1.00 98.50 67 HIS A C 1
ATOM 508 O O . HIS A 1 67 ? -6.242 0.123 3.324 1.00 98.50 67 HIS A O 1
ATOM 514 N N . ARG A 1 68 ? -5.216 -1.324 1.939 1.00 98.19 68 ARG A N 1
ATOM 515 C CA . ARG A 1 68 ? -6.333 -2.270 1.820 1.00 98.19 68 ARG A CA 1
ATOM 516 C C . ARG A 1 68 ? -6.794 -2.781 3.184 1.00 98.19 68 ARG A C 1
ATOM 518 O O . ARG A 1 68 ? -7.986 -2.727 3.480 1.00 98.19 68 ARG A O 1
ATOM 525 N N . GLN A 1 69 ? -5.867 -3.232 4.032 1.00 98.06 69 GLN A N 1
ATOM 526 C CA . GLN A 1 69 ? -6.198 -3.713 5.379 1.00 98.06 69 GLN A CA 1
ATOM 527 C C . GLN A 1 69 ? -6.864 -2.621 6.231 1.00 98.06 69 GLN A C 1
ATOM 529 O O . GLN A 1 69 ? -7.868 -2.876 6.898 1.00 98.06 69 GLN A O 1
ATOM 534 N N . ALA A 1 70 ? -6.346 -1.390 6.182 1.00 98.06 70 ALA A N 1
ATOM 535 C CA . ALA A 1 70 ? -6.925 -0.262 6.903 1.00 98.06 70 ALA A CA 1
ATOM 536 C C . ALA A 1 70 ? -8.308 0.134 6.354 1.00 98.06 70 ALA A C 1
ATOM 538 O O . ALA A 1 70 ? -9.204 0.434 7.141 1.00 98.06 70 ALA A O 1
ATOM 539 N N . SER A 1 71 ? -8.516 0.087 5.033 1.00 98.12 71 SER A N 1
ATOM 540 C CA . SER A 1 71 ? -9.821 0.327 4.403 1.00 98.12 71 SER A CA 1
ATOM 541 C C . SER A 1 71 ? -10.873 -0.681 4.863 1.00 98.12 71 SER A C 1
ATOM 543 O O . SER A 1 71 ? -11.948 -0.266 5.289 1.00 98.12 71 SER A O 1
ATOM 545 N N . ILE A 1 72 ? -10.541 -1.977 4.878 1.00 98.12 72 ILE A N 1
ATOM 546 C CA .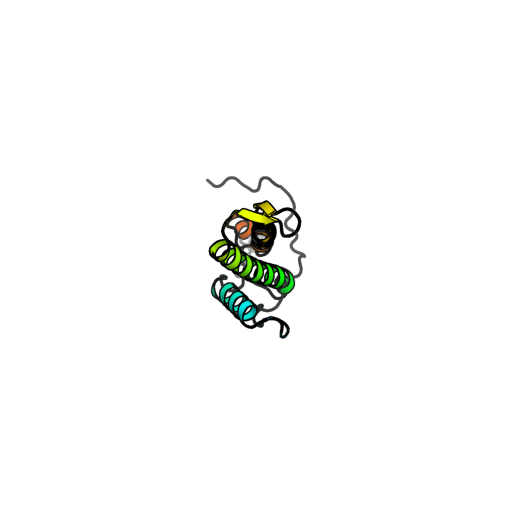 ILE A 1 72 ? -11.430 -3.037 5.390 1.00 98.12 72 ILE A CA 1
ATOM 547 C C . ILE A 1 72 ? -11.760 -2.796 6.872 1.00 98.12 72 ILE A C 1
ATOM 549 O O . ILE A 1 72 ? -12.900 -2.965 7.306 1.00 98.12 72 ILE A O 1
ATOM 553 N N . ALA A 1 73 ? -10.781 -2.360 7.671 1.00 97.19 73 ALA A N 1
ATOM 554 C CA . ALA A 1 73 ? -11.015 -2.036 9.074 1.00 97.19 73 ALA A CA 1
ATOM 555 C C . ALA A 1 73 ? -11.952 -0.824 9.248 1.00 97.19 73 ALA A C 1
ATOM 557 O O . ALA A 1 73 ? -12.828 -0.849 10.111 1.00 97.19 73 ALA A O 1
ATOM 558 N N . VAL A 1 74 ? -11.814 0.225 8.432 1.00 97.56 74 VAL A N 1
ATOM 559 C CA . VAL A 1 74 ? -12.738 1.373 8.454 1.00 97.56 74 VAL A CA 1
ATOM 560 C C . VAL A 1 74 ? -14.145 0.969 8.025 1.00 97.56 74 VAL A C 1
ATOM 562 O O . VAL A 1 74 ? -15.099 1.398 8.664 1.00 97.56 74 VAL A O 1
ATOM 565 N N . GLU A 1 75 ? -14.291 0.125 7.005 1.00 97.25 75 GLU A N 1
ATOM 566 C CA . GLU A 1 75 ? -15.596 -0.403 6.589 1.00 97.25 75 GLU A CA 1
ATOM 567 C C . GLU A 1 75 ? -16.273 -1.177 7.729 1.00 97.25 75 GLU A C 1
ATOM 569 O O . GLU A 1 75 ? -17.451 -0.971 8.014 1.00 97.25 75 GLU A O 1
ATOM 574 N N . LYS A 1 76 ? -15.503 -1.998 8.453 1.00 96.19 76 LYS A N 1
ATOM 575 C CA . LYS A 1 76 ? -16.000 -2.780 9.591 1.00 96.19 76 LYS A CA 1
ATOM 576 C C . LYS A 1 76 ? -16.387 -1.926 10.804 1.00 96.19 76 LYS A C 1
ATOM 578 O O . LYS A 1 76 ? -17.376 -2.229 11.466 1.00 96.19 76 LYS A O 1
ATOM 583 N N . TYR A 1 77 ? -15.583 -0.921 11.152 1.00 94.12 77 TYR A N 1
ATOM 584 C CA . TYR A 1 77 ? -15.737 -0.165 12.407 1.00 94.12 77 TYR A CA 1
ATOM 585 C C . TYR A 1 77 ? -16.387 1.215 12.235 1.00 94.12 77 TYR A C 1
ATOM 587 O O . TYR A 1 77 ? -16.689 1.872 13.229 1.00 94.12 77 TYR A O 1
ATOM 595 N N . GLY A 1 78 ? -16.606 1.662 10.999 1.00 95.06 78 GLY A N 1
ATOM 596 C CA . GLY A 1 78 ? -17.127 2.986 10.679 1.00 95.06 78 GLY A CA 1
ATOM 597 C C . GLY A 1 78 ? -16.076 4.100 10.750 1.00 95.06 78 GLY A C 1
ATOM 598 O O . GLY A 1 78 ? -14.934 3.914 11.178 1.00 95.06 78 GLY A O 1
ATOM 599 N N . LEU A 1 79 ? -16.470 5.300 10.314 1.00 95.62 79 LEU A N 1
ATOM 600 C CA . LEU A 1 79 ? -15.601 6.487 10.264 1.00 95.62 79 LEU A CA 1
ATOM 601 C C . LEU A 1 79 ? -15.315 7.094 11.648 1.00 95.62 79 LEU A C 1
ATOM 603 O O . LEU A 1 79 ? -14.292 7.757 11.840 1.00 95.62 79 LEU A O 1
ATOM 607 N N . VAL A 1 80 ? -16.210 6.862 12.608 1.00 95.31 80 VAL A N 1
ATOM 608 C CA . VAL A 1 80 ? -16.132 7.359 13.984 1.00 95.31 80 VAL A CA 1
ATOM 609 C C . VAL A 1 80 ? -16.206 6.168 14.929 1.00 95.31 80 VAL A C 1
ATOM 611 O O . VAL A 1 80 ? -17.083 5.321 14.795 1.00 95.31 80 VAL A O 1
ATOM 614 N N . THR A 1 81 ? -15.291 6.118 15.891 1.00 93.69 81 THR A N 1
ATOM 615 C CA . THR A 1 81 ? -15.244 5.111 16.957 1.00 93.69 81 THR A CA 1
ATOM 616 C C . THR A 1 81 ? -15.215 5.792 18.324 1.00 93.69 81 THR A C 1
ATOM 618 O O . THR A 1 81 ? -15.070 7.009 18.413 1.00 93.69 81 THR A O 1
ATOM 621 N N . LYS A 1 82 ? -15.373 5.038 19.412 1.00 92.75 82 LYS A N 1
ATOM 622 C CA . LYS A 1 82 ? -15.284 5.585 20.773 1.00 92.75 82 LYS A CA 1
ATOM 623 C C . LYS A 1 82 ? -13.848 5.535 21.280 1.00 92.75 82 LYS A C 1
ATOM 625 O O . LYS A 1 82 ? -13.156 4.535 21.095 1.00 92.75 82 LYS A O 1
ATOM 630 N N . SER A 1 83 ? -13.419 6.591 21.968 1.00 91.25 83 SER A N 1
ATOM 631 C CA . SER A 1 83 ? -12.145 6.587 22.685 1.00 91.25 83 SER A CA 1
ATOM 632 C C . SER A 1 83 ? -12.157 5.500 23.767 1.00 91.25 83 SER A C 1
ATOM 634 O O . SER A 1 83 ? -13.068 5.502 24.596 1.00 91.25 83 SER A O 1
ATOM 636 N N . PRO A 1 84 ? -11.146 4.614 23.835 1.00 87.31 84 PRO A N 1
ATOM 637 C CA . PRO A 1 84 ? -11.096 3.569 24.858 1.00 87.31 84 PRO A CA 1
ATOM 638 C C . PRO A 1 84 ? -10.931 4.134 26.276 1.00 87.31 84 PRO A C 1
ATOM 640 O O . PRO A 1 84 ? -11.277 3.465 27.241 1.00 87.31 84 PRO A O 1
ATOM 643 N N . VAL A 1 85 ? -10.416 5.363 26.406 1.00 89.50 85 VAL A N 1
ATOM 644 C CA . VAL A 1 85 ? -10.158 6.001 27.705 1.00 89.50 85 VAL A CA 1
ATOM 645 C C . VAL A 1 85 ? -11.363 6.806 28.189 1.00 89.50 85 VAL A C 1
ATOM 647 O O . VAL A 1 85 ? -11.723 6.718 29.357 1.00 89.50 85 VAL A O 1
ATOM 650 N N . LYS A 1 86 ? -11.972 7.615 27.311 1.00 90.00 86 LYS A N 1
ATOM 651 C CA . LYS A 1 86 ? -13.017 8.583 27.701 1.00 90.00 86 LYS A CA 1
ATOM 652 C C . LYS A 1 86 ? -14.412 8.267 27.156 1.00 90.00 86 LYS A C 1
ATOM 654 O O . LYS A 1 86 ? -15.368 8.917 27.548 1.00 90.00 86 LYS A O 1
ATOM 659 N N . GLY A 1 87 ? -14.550 7.319 26.231 1.00 91.19 87 GLY A N 1
ATOM 660 C CA . GLY A 1 87 ? -15.830 6.980 25.592 1.00 91.19 87 GLY A CA 1
ATOM 661 C C . GLY A 1 87 ? -16.350 8.007 24.576 1.00 91.19 87 GLY A C 1
ATOM 662 O O . GLY A 1 87 ? -17.295 7.702 23.847 1.00 91.19 87 GLY A O 1
ATOM 663 N N . GLU A 1 88 ? -15.718 9.179 24.492 1.00 94.19 88 GLU A N 1
ATOM 664 C CA . GLU A 1 88 ? -16.046 10.250 23.548 1.00 94.19 88 GLU A CA 1
ATOM 665 C C . GLU A 1 88 ? -15.886 9.782 22.088 1.00 94.19 88 GLU A C 1
ATOM 667 O O . GLU A 1 88 ? -14.966 9.002 21.795 1.00 94.19 88 GLU A O 1
ATOM 672 N N . PRO A 1 89 ? -16.722 10.266 21.151 1.00 94.62 89 PRO A N 1
ATOM 673 C CA . PRO A 1 89 ? -16.536 10.021 19.727 1.00 94.62 89 PRO A CA 1
ATOM 674 C C . PRO A 1 89 ? -15.186 10.556 19.238 1.00 94.62 89 PRO A C 1
ATOM 676 O O . PRO A 1 89 ? -14.833 11.712 19.466 1.00 94.62 89 PRO A O 1
ATOM 679 N N . MET A 1 90 ? -14.441 9.722 18.521 1.00 95.06 90 MET A N 1
ATOM 680 C CA . MET A 1 90 ? -13.190 10.086 17.869 1.00 95.06 90 MET A CA 1
ATOM 681 C C . MET A 1 90 ? -13.130 9.525 16.450 1.00 95.06 90 MET A C 1
ATOM 683 O O . MET A 1 90 ? -13.763 8.519 16.126 1.00 95.06 90 MET A O 1
ATOM 687 N N . GLN A 1 91 ? -12.335 10.161 15.594 1.00 95.06 91 GLN A N 1
ATOM 688 C CA . GLN A 1 91 ? -12.069 9.650 14.255 1.00 95.06 91 GLN A CA 1
ATOM 689 C C . GLN A 1 91 ? -11.423 8.260 14.332 1.00 95.06 91 GLN A C 1
ATOM 691 O O . GLN A 1 91 ? -10.555 8.014 15.172 1.00 95.06 91 GLN A O 1
ATOM 696 N N . ASN A 1 92 ? -11.827 7.357 13.438 1.00 95.50 92 ASN A N 1
ATOM 697 C CA . ASN A 1 92 ? -11.232 6.031 13.360 1.00 95.50 92 ASN A CA 1
ATOM 698 C C . ASN A 1 92 ? -9.714 6.136 13.063 1.00 95.50 92 ASN A C 1
ATOM 700 O O . ASN A 1 92 ? -9.343 6.706 12.032 1.00 95.50 92 ASN A O 1
ATOM 704 N N . PRO A 1 93 ? -8.825 5.579 13.914 1.00 95.50 93 PRO A N 1
ATOM 705 C CA . PRO A 1 93 ? -7.374 5.695 13.741 1.00 95.50 93 PRO A CA 1
ATOM 706 C C . PRO A 1 93 ? -6.858 5.088 12.426 1.00 95.50 93 PRO A C 1
ATOM 708 O O . PRO A 1 93 ? -5.836 5.539 11.907 1.00 95.50 93 PRO A O 1
ATOM 711 N N . TYR A 1 94 ? -7.578 4.129 11.831 1.00 97.44 94 TYR A N 1
ATOM 712 C CA . TYR A 1 94 ? -7.228 3.564 10.525 1.00 97.44 94 TYR A CA 1
ATOM 713 C C . TYR A 1 94 ? -7.308 4.595 9.386 1.00 97.44 94 TYR A C 1
ATOM 715 O O . TYR A 1 94 ? -6.599 4.450 8.393 1.00 97.44 94 TYR A O 1
ATOM 723 N N . LEU A 1 95 ? -8.074 5.685 9.538 1.00 97.12 95 LEU A N 1
ATOM 724 C CA . LEU A 1 95 ? -8.130 6.763 8.541 1.00 97.12 95 LEU A CA 1
ATOM 725 C C . LEU A 1 95 ? -6.774 7.463 8.366 1.00 97.12 95 LEU A C 1
ATOM 727 O O . LEU A 1 95 ? -6.413 7.836 7.250 1.00 97.12 95 LEU A O 1
ATOM 731 N N . ALA A 1 96 ? -5.986 7.593 9.437 1.00 96.81 96 ALA A N 1
ATOM 732 C CA . ALA A 1 96 ? -4.634 8.143 9.341 1.00 96.81 96 ALA A CA 1
ATOM 733 C C . ALA A 1 96 ? -3.703 7.219 8.538 1.00 96.81 96 ALA A C 1
ATOM 735 O O . ALA A 1 96 ? -2.890 7.698 7.744 1.00 96.81 96 ALA A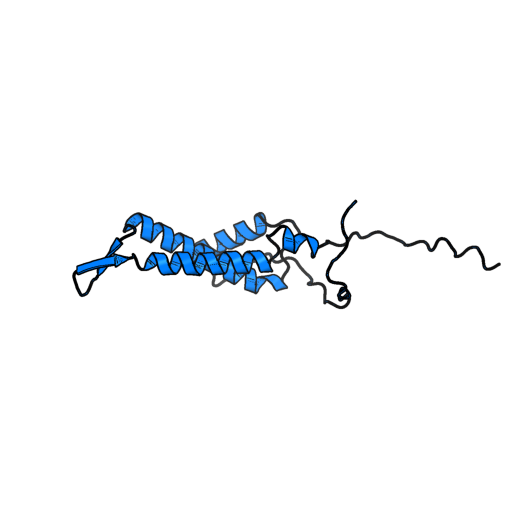 O 1
ATOM 736 N N . ILE A 1 97 ? -3.859 5.900 8.701 1.00 98.06 97 ILE A N 1
ATOM 737 C CA . ILE A 1 97 ? -3.104 4.893 7.947 1.00 98.06 97 ILE A CA 1
ATOM 738 C C . ILE A 1 97 ? -3.478 4.970 6.466 1.00 98.06 97 ILE A C 1
ATOM 740 O O . ILE A 1 97 ? -2.585 5.138 5.642 1.00 98.06 97 ILE A O 1
ATOM 744 N N . ILE A 1 98 ? -4.774 4.948 6.134 1.00 98.25 98 ILE A N 1
ATOM 745 C CA . ILE A 1 98 ? -5.279 5.084 4.755 1.00 98.25 98 ILE A CA 1
ATOM 746 C C . ILE A 1 98 ? -4.663 6.312 4.076 1.00 98.25 98 ILE A C 1
ATOM 748 O O . ILE A 1 98 ? -4.006 6.189 3.044 1.00 98.25 98 ILE A O 1
ATOM 752 N N . ASN A 1 99 ? -4.784 7.488 4.701 1.00 97.44 99 ASN A N 1
ATOM 753 C CA . ASN A 1 99 ? -4.271 8.736 4.136 1.00 97.44 99 ASN A CA 1
ATOM 754 C C . ASN A 1 99 ? -2.754 8.692 3.904 1.00 97.44 99 ASN A C 1
ATOM 756 O O . ASN A 1 99 ? -2.266 9.143 2.865 1.00 97.44 99 ASN A O 1
ATOM 760 N N . LYS A 1 100 ? -1.993 8.137 4.854 1.00 98.25 100 LYS A N 1
ATOM 761 C CA . LYS A 1 100 ? -0.536 8.041 4.738 1.00 98.25 100 LYS A CA 1
ATOM 762 C C . LYS A 1 100 ? -0.113 7.078 3.632 1.00 98.25 100 LYS A C 1
ATOM 764 O O . LYS A 1 100 ? 0.774 7.417 2.848 1.00 98.25 100 LYS A O 1
ATOM 769 N N . GLN A 1 101 ? -0.736 5.905 3.564 1.00 98.31 101 GLN A N 1
ATOM 770 C CA . GLN A 1 101 ? -0.387 4.898 2.568 1.00 98.31 101 GLN A CA 1
ATOM 771 C C . GLN A 1 101 ? -0.790 5.334 1.159 1.00 98.31 101 GLN A C 1
ATOM 773 O O . GLN A 1 101 ? 0.011 5.189 0.241 1.00 98.31 101 GLN A O 1
ATOM 778 N N . ALA A 1 102 ? -1.938 6.001 0.994 1.00 97.31 102 ALA A N 1
ATOM 779 C CA . ALA A 1 102 ? -2.333 6.590 -0.285 1.00 97.31 102 ALA A CA 1
ATOM 780 C C . ALA A 1 102 ? -1.278 7.585 -0.808 1.00 97.31 102 ALA A C 1
ATOM 782 O O . ALA A 1 102 ? -0.904 7.548 -1.981 1.00 97.31 102 ALA A O 1
ATOM 783 N N . GLN A 1 103 ? -0.724 8.436 0.065 1.00 97.38 103 GLN A N 1
ATOM 784 C CA . GLN A 1 103 ? 0.357 9.354 -0.314 1.00 97.38 103 GLN A CA 1
ATOM 785 C C . GLN A 1 103 ? 1.641 8.625 -0.730 1.00 97.38 103 GLN A C 1
ATOM 787 O O . GLN A 1 103 ? 2.304 9.058 -1.674 1.00 97.38 103 GLN A O 1
ATOM 792 N N . ILE A 1 104 ? 2.008 7.543 -0.036 1.00 96.62 104 ILE A N 1
ATOM 793 C CA . ILE A 1 104 ? 3.184 6.730 -0.380 1.00 96.62 104 ILE A CA 1
ATOM 794 C C . ILE A 1 104 ? 2.978 6.056 -1.738 1.00 96.62 104 ILE A C 1
ATOM 796 O O . ILE A 1 104 ? 3.851 6.164 -2.596 1.00 96.62 104 ILE A O 1
ATOM 800 N N . MET A 1 105 ? 1.811 5.446 -1.966 1.00 94.44 105 MET A N 1
ATOM 801 C CA . MET A 1 105 ? 1.462 4.810 -3.238 1.00 94.44 105 MET A CA 1
ATOM 802 C C . MET A 1 105 ? 1.543 5.797 -4.405 1.00 94.44 105 MET A C 1
ATOM 804 O O . MET A 1 105 ? 2.169 5.489 -5.417 1.00 94.44 105 MET A O 1
ATOM 808 N N . ILE A 1 106 ? 0.966 6.997 -4.267 1.00 91.81 106 ILE A N 1
ATOM 809 C CA . ILE A 1 106 ? 0.990 8.025 -5.321 1.00 91.81 106 ILE A CA 1
ATOM 810 C C . ILE A 1 106 ? 2.427 8.458 -5.637 1.00 91.81 106 ILE A C 1
ATOM 812 O O . ILE A 1 106 ? 2.789 8.582 -6.806 1.00 91.81 106 ILE A O 1
ATOM 816 N N . ARG A 1 107 ? 3.264 8.663 -4.610 1.00 91.62 107 ARG A N 1
ATOM 817 C CA . ARG A 1 107 ? 4.675 9.041 -4.793 1.00 91.62 107 ARG A CA 1
ATOM 818 C C . ARG A 1 107 ? 5.474 7.926 -5.459 1.00 91.62 107 ARG A C 1
ATOM 820 O O . ARG A 1 107 ? 6.132 8.181 -6.458 1.00 91.62 107 ARG A O 1
ATOM 827 N N . ALA A 1 108 ? 5.362 6.693 -4.969 1.00 90.44 108 ALA A N 1
ATOM 828 C CA . ALA A 1 108 ? 6.059 5.548 -5.549 1.00 90.44 108 ALA A CA 1
ATOM 829 C C . ALA A 1 108 ? 5.625 5.287 -7.006 1.00 90.44 108 ALA A C 1
ATOM 831 O O . ALA A 1 108 ? 6.463 5.021 -7.862 1.00 90.44 108 ALA A O 1
ATOM 832 N N . ALA A 1 109 ? 4.335 5.447 -7.323 1.00 85.75 109 ALA A N 1
ATOM 833 C CA . ALA A 1 109 ? 3.833 5.341 -8.695 1.00 85.75 109 ALA A CA 1
ATOM 834 C C . ALA A 1 109 ? 4.379 6.447 -9.621 1.00 85.75 109 ALA A C 1
ATOM 836 O O . ALA A 1 109 ? 4.609 6.206 -10.808 1.00 85.75 109 ALA A O 1
ATOM 837 N N . ALA A 1 110 ? 4.597 7.659 -9.099 1.00 84.94 110 ALA A N 1
ATOM 838 C CA . ALA A 1 110 ? 5.206 8.747 -9.860 1.00 84.94 110 ALA A CA 1
ATOM 839 C C . ALA A 1 110 ? 6.678 8.459 -10.205 1.00 84.94 110 ALA A C 1
ATOM 841 O O . ALA A 1 110 ? 7.077 8.695 -11.351 1.00 84.94 110 ALA A O 1
ATOM 842 N N . GLU A 1 111 ? 7.436 7.910 -9.248 1.00 82.12 111 GLU A N 1
ATOM 843 C CA . GLU A 1 111 ? 8.846 7.524 -9.410 1.00 82.12 111 GLU A CA 1
ATOM 844 C C . GLU A 1 111 ? 9.025 6.369 -10.412 1.00 82.12 111 GLU A C 1
ATOM 846 O O . GLU A 1 111 ? 9.848 6.476 -11.313 1.00 82.12 111 GLU A O 1
ATOM 851 N N . MET A 1 112 ? 8.191 5.320 -10.355 1.00 78.00 112 MET A N 1
ATOM 852 C CA . MET A 1 112 ? 8.235 4.186 -11.309 1.00 78.00 112 MET A CA 1
ATOM 853 C C . MET A 1 112 ? 7.750 4.533 -12.728 1.00 78.00 112 MET A C 1
ATOM 855 O O . MET A 1 112 ? 7.653 3.675 -13.602 1.00 78.00 112 MET A O 1
ATOM 859 N N . GLY A 1 113 ? 7.369 5.785 -12.979 1.00 65.94 113 GLY A N 1
ATOM 860 C CA . GLY A 1 113 ? 6.929 6.205 -14.303 1.00 65.94 113 GLY A CA 1
ATOM 861 C C . GLY A 1 113 ? 5.529 5.726 -14.704 1.00 65.94 113 GLY A C 1
ATOM 862 O O . GLY A 1 113 ? 5.179 5.763 -15.886 1.00 65.94 113 GLY A O 1
ATOM 863 N N . PHE A 1 114 ? 4.682 5.342 -13.743 1.00 62.34 114 PHE A N 1
ATOM 864 C CA . PHE A 1 114 ? 3.292 4.955 -14.020 1.00 62.34 114 PHE A CA 1
ATOM 865 C C . PHE A 1 114 ? 2.417 6.133 -14.475 1.00 62.34 114 PHE A C 1
ATOM 867 O O . PHE A 1 114 ? 1.330 5.917 -15.013 1.00 62.34 114 PHE A O 1
ATOM 874 N N . THR A 1 115 ? 2.896 7.375 -14.348 1.00 54.03 115 THR A N 1
ATOM 875 C CA . THR A 1 115 ? 2.176 8.570 -14.808 1.00 54.03 115 THR A CA 1
ATOM 876 C C . THR A 1 115 ? 2.542 8.959 -16.253 1.00 54.03 115 THR A C 1
ATOM 878 O O . THR A 1 115 ? 3.707 8.854 -16.649 1.00 54.03 115 THR A O 1
ATOM 881 N N . PRO A 1 116 ? 1.588 9.475 -17.059 1.00 47.88 116 PRO A N 1
ATOM 882 C CA . PRO A 1 116 ? 1.854 9.948 -18.424 1.00 47.88 116 PRO A CA 1
ATOM 883 C C . PRO A 1 116 ? 2.974 11.001 -18.523 1.00 47.88 116 PRO A C 1
ATOM 885 O O . PRO A 1 116 ? 3.713 11.026 -19.505 1.00 47.88 116 PRO A O 1
ATOM 888 N N . ALA A 1 117 ? 3.140 11.842 -17.493 1.00 43.34 117 ALA A N 1
ATOM 889 C CA . ALA A 1 117 ? 4.177 12.873 -17.444 1.00 43.34 117 ALA A CA 1
ATOM 890 C C . ALA A 1 117 ? 5.594 12.279 -17.359 1.00 43.34 117 ALA A C 1
ATOM 892 O O . ALA A 1 117 ? 6.508 12.771 -18.024 1.00 43.34 117 ALA A O 1
ATOM 893 N N . SER A 1 118 ? 5.774 11.190 -16.607 1.00 44.28 118 SER A N 1
ATOM 894 C CA . SER A 1 118 ? 7.057 10.489 -16.490 1.00 44.28 118 SER A CA 1
ATOM 895 C C . SER A 1 118 ? 7.396 9.676 -17.748 1.00 44.28 118 SER A C 1
ATOM 897 O O . SER A 1 118 ? 8.563 9.616 -18.130 1.00 44.28 118 SER A O 1
ATOM 899 N N . ARG A 1 119 ? 6.391 9.146 -18.471 1.00 51.97 119 ARG A N 1
ATOM 900 C CA . ARG A 1 119 ? 6.598 8.415 -19.743 1.00 51.97 119 ARG A CA 1
ATOM 901 C C . ARG A 1 119 ? 7.244 9.261 -20.840 1.00 51.97 119 ARG A C 1
ATOM 903 O O . ARG A 1 119 ? 7.965 8.721 -21.666 1.00 51.97 119 ARG A O 1
ATOM 910 N N . SER A 1 120 ? 7.050 10.583 -20.831 1.00 45.84 120 SER A N 1
ATOM 911 C CA . SER A 1 120 ? 7.724 11.486 -21.783 1.00 45.84 120 SER A CA 1
ATOM 912 C C . SER A 1 120 ? 9.255 11.489 -21.648 1.00 45.84 120 SER A C 1
ATOM 914 O O . SER A 1 120 ? 9.952 11.820 -22.604 1.00 45.84 120 SER A O 1
ATOM 916 N N . ARG A 1 121 ? 9.776 11.094 -20.477 1.00 45.12 121 ARG A N 1
ATOM 917 C CA . ARG A 1 121 ? 11.212 10.966 -20.186 1.00 45.12 121 ARG A CA 1
ATOM 918 C C . ARG A 1 121 ? 11.745 9.564 -20.486 1.00 45.12 121 ARG A C 1
ATOM 920 O O . ARG A 1 121 ? 12.923 9.411 -20.778 1.00 45.12 121 ARG A O 1
ATOM 927 N N . VAL A 1 122 ? 10.862 8.566 -20.463 1.00 45.94 122 VAL A N 1
ATOM 928 C CA . VAL A 1 122 ? 11.134 7.163 -20.795 1.00 45.94 122 VAL A CA 1
ATOM 929 C C . VAL A 1 122 ? 10.813 6.934 -22.278 1.00 45.94 122 VAL A C 1
ATOM 931 O O . VAL A 1 122 ? 9.920 6.168 -22.633 1.00 45.94 122 VAL A O 1
ATOM 934 N N . GLN A 1 123 ? 11.509 7.629 -23.182 1.00 44.16 123 GLN A N 1
ATOM 935 C CA . GLN A 1 123 ? 11.552 7.176 -24.573 1.00 44.16 123 GLN A CA 1
ATOM 936 C C . GLN A 1 123 ? 12.455 5.946 -24.627 1.00 44.16 123 GLN A C 1
ATOM 938 O O . GLN A 1 123 ? 13.678 6.036 -24.691 1.00 44.16 123 GLN A O 1
ATOM 943 N N . VAL A 1 124 ? 11.808 4.784 -24.537 1.00 43.47 124 VAL A N 1
ATOM 944 C CA . VAL A 1 124 ? 12.390 3.477 -24.837 1.00 43.47 124 VAL A CA 1
ATOM 945 C C . VAL A 1 124 ? 13.035 3.569 -26.214 1.00 43.47 124 VAL A C 1
ATOM 947 O O . VAL A 1 124 ? 12.395 3.991 -27.178 1.00 43.47 124 VAL A O 1
ATOM 950 N N . GLY A 1 125 ? 14.325 3.242 -26.265 1.00 44.38 125 GLY A N 1
ATOM 951 C CA . GLY A 1 125 ? 15.164 3.406 -27.439 1.00 44.38 125 GLY A CA 1
ATOM 952 C C . GLY A 1 125 ? 14.510 2.848 -28.694 1.00 44.38 125 GLY A C 1
ATOM 953 O O . GLY A 1 125 ? 14.330 1.641 -28.834 1.00 44.38 125 GLY A O 1
ATOM 954 N N . LYS A 1 126 ? 14.225 3.743 -29.638 1.00 35.78 126 LYS A N 1
ATOM 955 C CA . LYS A 1 126 ? 14.270 3.384 -31.045 1.00 35.78 126 LYS A CA 1
ATOM 956 C C . LYS A 1 126 ? 15.713 2.986 -31.338 1.00 35.78 126 LYS A C 1
ATOM 958 O O . LYS A 1 126 ? 16.604 3.831 -31.368 1.00 35.78 126 LYS A O 1
ATOM 963 N N . THR A 1 127 ? 15.951 1.696 -31.511 1.00 43.34 127 THR A N 1
ATOM 964 C CA . THR A 1 127 ? 17.059 1.195 -32.320 1.00 43.34 127 THR A CA 1
ATOM 965 C C . THR A 1 127 ? 16.795 1.606 -33.768 1.00 43.34 127 THR A C 1
ATOM 967 O O . THR A 1 127 ? 16.396 0.793 -34.594 1.00 43.34 127 THR A O 1
ATOM 970 N N . ASP A 1 128 ? 16.975 2.890 -34.075 1.00 38.25 128 ASP A N 1
ATOM 971 C CA . ASP A 1 128 ? 17.081 3.338 -35.458 1.00 38.25 128 ASP A CA 1
ATOM 972 C C . ASP A 1 128 ? 18.525 3.033 -35.882 1.00 38.25 128 ASP A C 1
ATOM 974 O O . ASP A 1 128 ? 19.493 3.658 -35.448 1.00 38.25 128 ASP A O 1
ATOM 978 N N . GLY A 1 129 ? 18.661 1.940 -36.634 1.00 40.66 129 GLY A N 1
ATOM 979 C CA . GLY A 1 129 ? 19.912 1.530 -37.244 1.00 40.66 129 GLY A CA 1
ATOM 980 C C . GLY A 1 129 ? 20.460 2.606 -38.177 1.00 40.66 129 GLY A C 1
ATOM 981 O O . GLY A 1 129 ? 19.710 3.264 -38.889 1.00 40.66 129 GLY A O 1
ATOM 982 N N . GLY A 1 130 ? 21.788 2.720 -38.175 1.00 41.09 130 GLY A N 1
ATOM 983 C CA . GLY A 1 130 ? 22.593 3.288 -39.253 1.00 41.09 130 GLY A CA 1
ATOM 984 C C . GLY A 1 130 ? 22.201 4.689 -39.714 1.00 41.09 130 GLY A C 1
ATOM 985 O O . GLY A 1 130 ? 21.587 4.836 -40.769 1.00 41.09 130 GLY A O 1
ATOM 986 N N . GLU A 1 131 ? 22.679 5.720 -39.018 1.00 38.34 131 GLU A N 1
ATOM 987 C CA . GLU A 1 131 ? 22.879 7.025 -39.655 1.00 38.34 131 GLU A CA 1
ATOM 988 C C . GLU A 1 131 ? 23.948 6.875 -40.751 1.00 38.34 131 GLU A C 1
ATOM 990 O O . GLU A 1 131 ? 25.152 6.965 -40.513 1.00 38.34 131 GLU A O 1
ATOM 995 N N . GLN A 1 132 ? 23.503 6.598 -41.979 1.00 45.03 132 GLN A N 1
ATOM 996 C CA . GLN A 1 132 ? 24.298 6.866 -43.169 1.00 45.03 132 GLN A CA 1
ATOM 997 C C . GLN A 1 132 ? 24.425 8.379 -43.294 1.00 45.03 132 GLN A C 1
ATOM 999 O O . GLN A 1 132 ? 23.436 9.086 -43.469 1.00 45.03 132 GLN A O 1
ATOM 1004 N N . ASN A 1 133 ? 25.657 8.858 -43.178 1.00 53.50 133 ASN A N 1
ATOM 1005 C CA . ASN A 1 133 ? 26.012 10.259 -43.302 1.00 53.50 133 ASN A CA 1
ATOM 1006 C C . ASN A 1 133 ? 25.834 10.694 -44.777 1.00 53.50 133 ASN A C 1
ATOM 1008 O O . ASN A 1 133 ? 26.604 10.245 -45.630 1.00 53.50 133 ASN A O 1
ATOM 1012 N N . PRO A 1 134 ? 24.844 11.541 -45.122 1.00 56.16 134 PRO A N 1
ATOM 1013 C CA . PRO A 1 134 ? 24.470 11.829 -46.513 1.00 56.16 134 PRO A CA 1
ATOM 1014 C C . PRO A 1 134 ? 25.464 12.733 -47.266 1.00 56.16 134 PRO A C 1
ATOM 1016 O O . PRO A 1 134 ? 25.214 13.094 -48.413 1.00 56.16 134 PRO A O 1
ATOM 1019 N N . PHE A 1 135 ? 26.600 13.083 -46.653 1.00 56.09 135 PHE A N 1
ATOM 1020 C CA . PHE A 1 135 ? 27.605 13.988 -47.222 1.00 56.09 135 PHE A CA 1
ATOM 1021 C C . PHE A 1 135 ? 28.983 13.349 -47.458 1.00 56.09 135 PHE A C 1
ATOM 1023 O O . PHE A 1 135 ? 29.917 14.046 -47.833 1.00 56.09 135 PHE A O 1
ATOM 1030 N N . ALA A 1 136 ? 29.131 12.026 -47.322 1.00 51.50 136 ALA A N 1
ATOM 1031 C CA . ALA A 1 136 ? 30.418 11.346 -47.536 1.00 51.50 136 ALA A CA 1
ATOM 1032 C C . ALA A 1 136 ? 30.907 11.316 -49.008 1.0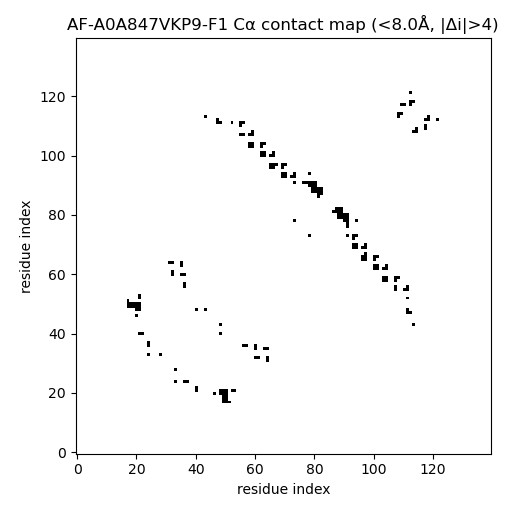0 51.50 136 ALA A C 1
ATOM 1034 O O . ALA A 1 136 ? 31.986 10.799 -49.284 1.00 51.50 136 ALA A O 1
ATOM 1035 N N . ALA A 1 137 ? 30.126 11.837 -49.960 1.00 52.75 137 ALA A N 1
ATOM 1036 C CA . ALA A 1 137 ? 30.404 11.749 -51.396 1.00 52.75 137 ALA A CA 1
ATOM 1037 C C . ALA A 1 137 ? 30.970 13.037 -52.032 1.00 52.75 137 ALA A C 1
ATOM 1039 O O . ALA A 1 137 ? 31.018 13.112 -53.256 1.00 52.75 137 ALA A O 1
ATOM 1040 N N . LEU A 1 138 ? 31.382 14.042 -51.249 1.00 52.81 138 LEU A N 1
ATOM 1041 C CA . LEU A 1 138 ? 31.885 15.318 -51.794 1.00 52.81 138 LEU A CA 1
ATOM 1042 C C . LEU A 1 138 ? 33.405 15.532 -51.685 1.00 52.81 138 LEU A C 1
ATOM 1044 O O . LEU A 1 138 ? 33.883 16.567 -52.133 1.00 52.81 138 LEU A O 1
ATOM 1048 N N . ASP A 1 139 ? 34.166 14.548 -51.197 1.00 51.53 139 ASP A N 1
ATOM 1049 C CA . ASP A 1 139 ? 35.633 14.638 -51.074 1.00 51.53 139 ASP A CA 1
ATOM 1050 C C . ASP A 1 139 ? 36.376 13.678 -52.028 1.00 51.53 139 ASP A C 1
ATOM 1052 O O . ASP A 1 139 ? 37.220 12.882 -51.602 1.00 51.53 139 ASP A O 1
ATOM 1056 N N . LYS A 1 140 ? 36.064 13.727 -53.330 1.00 43.88 140 LYS A N 1
ATOM 1057 C CA . LYS A 1 140 ? 36.927 13.172 -54.389 1.00 43.88 140 LYS A CA 1
ATOM 1058 C C . LYS A 1 140 ? 36.973 14.064 -55.617 1.00 43.88 140 LYS A C 1
ATOM 1060 O O . LYS A 1 140 ? 35.887 14.475 -56.076 1.00 43.88 140 LYS A O 1
#

Sequence (140 aa):
MLRGNPGKRPINNAEPKPEGDLLDAPEWMSDSQKAGWAYAIASAPGGLLKRLDRSVLVAWVIAEDMHRQASIAVEKYGLVTKSPVKGEPMQNPYLAIINKQAQIMIRAAAEMGFTPASRSRVQVGKTDGGEQNPFAALDK